Protein AF-A0A5J5E8H1-F1 (afdb_monomer_lite)

pLDDT: mean 80.25, std 18.88, range [42.16, 98.81]

Sequence (90 aa):
MGDRGFVIVLSRINGISGSVDLNAFGYKTYQAAIDVRNQTAISIPNGTYKIASAKKSSAVLDVSGGSTANAANVQLYAGNDTDAQKWVVK

InterPro domains:
  IPR000772 R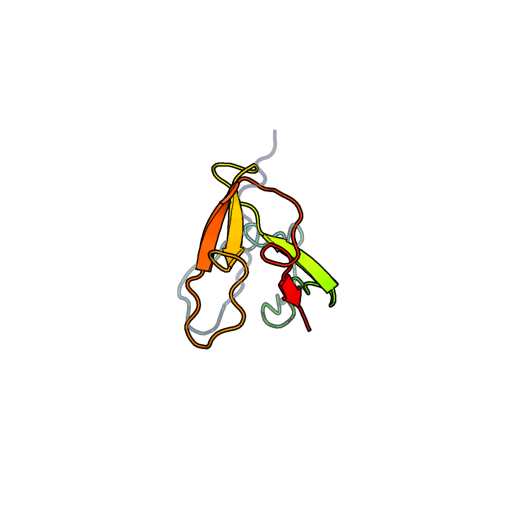icin B, lectin domain [PF14200] (44-89)
  IPR035992 Ricin B-like lectins [SSF50370] (44-89)

Foldseek 3Di:
DDDPPQDFDPDDDPPDPDTDRPVVVVDPDDDPDDDPVPPDDPDDDWDKDFAADPVGRQWTWFFVVLDPDPPGDIDTDGDPPDPRRIDTDD

Radi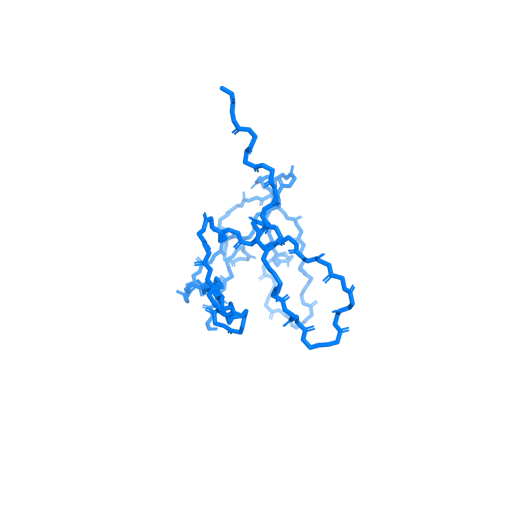us of gyration: 22.35 Å; chains: 1; bounding box: 38×28×62 Å

Organism: NCBI:txid983706

Secondary structure (DSSP, 8-state):
-----------PPTT--S----GGGT--S--S---GGGS------SEEE--B-SS-TTEEEEEGGG--STTPPEEEEE----GGG-EEE-

Structure (mmCIF, N/CA/C/O backbone):
data_AF-A0A5J5E8H1-F1
#
_entry.id   AF-A0A5J5E8H1-F1
#
loop_
_atom_site.group_PDB
_atom_site.id
_atom_site.type_symbol
_atom_site.label_atom_id
_atom_site.label_alt_id
_atom_site.label_comp_id
_atom_site.label_asym_id
_atom_site.label_entity_id
_atom_site.label_seq_id
_atom_site.pdbx_PDB_ins_code
_atom_site.Cartn_x
_atom_site.Cartn_y
_atom_site.Cartn_z
_atom_site.occupancy
_atom_site.B_iso_or_equiv
_atom_site.auth_seq_id
_atom_site.auth_comp_id
_atom_site.auth_asym_id
_atom_site.auth_atom_id
_atom_site.pdbx_PDB_model_num
ATOM 1 N N . MET A 1 1 ? -5.117 8.907 45.315 1.00 50.94 1 MET A N 1
ATOM 2 C CA . MET A 1 1 ? -4.825 7.530 44.873 1.00 50.94 1 MET A CA 1
ATOM 3 C C . MET A 1 1 ? -6.041 6.698 45.200 1.00 50.94 1 MET A C 1
ATOM 5 O O . MET A 1 1 ? -6.385 6.585 46.365 1.00 50.94 1 MET A O 1
ATOM 9 N N . GLY A 1 2 ? -6.757 6.250 44.181 1.00 45.53 2 GLY A N 1
ATOM 10 C CA . GLY A 1 2 ? -7.894 5.358 44.342 1.00 45.53 2 GLY A CA 1
ATOM 11 C C . GLY A 1 2 ? -7.836 4.423 43.161 1.00 45.53 2 GLY A C 1
ATOM 12 O O . GLY A 1 2 ? -8.123 4.846 42.040 1.00 45.53 2 GLY A O 1
ATOM 13 N N . ASP A 1 3 ? -7.332 3.221 43.406 1.00 52.72 3 ASP A N 1
ATOM 14 C CA . ASP A 1 3 ? -7.164 2.194 42.395 1.00 52.72 3 ASP A CA 1
ATOM 15 C C . ASP A 1 3 ? -8.482 2.009 41.655 1.00 52.72 3 ASP A C 1
ATOM 17 O O . ASP A 1 3 ? -9.477 1.543 42.209 1.00 52.72 3 ASP A O 1
ATOM 21 N N . ARG A 1 4 ? -8.487 2.340 40.363 1.00 54.97 4 ARG A N 1
ATOM 22 C CA . ARG A 1 4 ? -9.504 1.838 39.437 1.00 54.97 4 ARG A CA 1
ATOM 23 C C . ARG A 1 4 ? -9.112 0.422 39.043 1.00 54.97 4 ARG A C 1
ATOM 25 O O . ARG A 1 4 ? -8.895 0.119 37.873 1.00 54.97 4 ARG A O 1
ATOM 32 N N . GLY A 1 5 ? -8.950 -0.404 40.076 1.00 42.16 5 GLY A N 1
ATOM 33 C CA . GLY A 1 5 ? -8.802 -1.836 39.973 1.00 42.16 5 GLY A CA 1
ATOM 34 C C . GLY A 1 5 ? -10.041 -2.371 39.280 1.00 42.16 5 GLY A C 1
ATOM 35 O O . GLY A 1 5 ? -11.163 -2.087 39.694 1.00 42.16 5 GLY A O 1
ATOM 36 N N . PHE A 1 6 ? -9.792 -3.044 38.164 1.00 50.19 6 PHE A N 1
ATOM 37 C CA . PHE A 1 6 ? -10.665 -3.960 37.448 1.00 50.19 6 PHE A CA 1
ATOM 38 C C . PHE A 1 6 ? -12.034 -4.159 38.099 1.00 50.19 6 PHE A C 1
ATOM 40 O O . PHE A 1 6 ? -12.179 -4.920 39.059 1.00 50.19 6 PHE A O 1
ATOM 47 N N . VAL A 1 7 ? -13.062 -3.505 37.559 1.00 43.50 7 VAL A N 1
ATOM 48 C CA . VAL A 1 7 ? -14.406 -3.808 38.023 1.00 43.50 7 VAL A CA 1
ATOM 49 C C . VAL A 1 7 ? -14.911 -5.064 37.326 1.00 43.50 7 VAL A C 1
ATOM 51 O O . VAL A 1 7 ? -15.304 -5.041 36.162 1.00 43.50 7 VAL A O 1
ATOM 54 N N . ILE A 1 8 ? -14.930 -6.160 38.079 1.00 53.88 8 ILE A N 1
ATOM 55 C CA . ILE A 1 8 ? -15.610 -7.400 37.718 1.00 53.88 8 ILE A CA 1
ATOM 56 C C . ILE A 1 8 ? -17.090 -7.241 38.091 1.00 53.88 8 ILE A C 1
ATOM 58 O O . ILE A 1 8 ? -17.503 -7.598 39.192 1.00 53.88 8 ILE A O 1
ATOM 62 N N . VAL A 1 9 ? -17.912 -6.700 37.193 1.00 47.88 9 VAL A N 1
ATOM 63 C CA . VAL A 1 9 ? -19.370 -6.897 37.276 1.00 47.88 9 VAL A CA 1
ATOM 64 C C . VAL A 1 9 ? -19.698 -8.114 36.421 1.00 47.88 9 VAL A C 1
ATOM 66 O O . VAL A 1 9 ? -19.339 -8.123 35.249 1.00 47.88 9 VAL A O 1
ATOM 69 N N . LEU A 1 10 ? -20.328 -9.115 37.052 1.00 48.06 10 LEU A N 1
ATOM 70 C CA . LEU A 1 10 ? -20.864 -10.431 36.629 1.00 48.06 10 LEU A CA 1
ATOM 71 C C . LEU A 1 10 ? -21.354 -10.593 35.163 1.00 48.06 10 LEU A C 1
ATOM 73 O O . LEU A 1 10 ? -22.426 -11.139 34.904 1.00 48.06 10 LEU A O 1
ATOM 77 N N . SER A 1 11 ? -20.582 -10.150 34.182 1.00 53.56 11 SER A N 1
ATOM 78 C CA . SER A 1 11 ? -20.937 -10.163 32.767 1.00 53.56 11 SER A CA 1
ATOM 79 C C . SER A 1 11 ? -20.606 -11.546 32.218 1.00 53.56 11 SER A C 1
ATOM 81 O O . SER A 1 11 ? -19.462 -11.834 31.877 1.00 53.56 11 SER A O 1
ATOM 83 N N . ARG A 1 12 ? -21.593 -12.446 32.201 1.00 58.09 12 ARG A N 1
ATOM 84 C CA . ARG A 1 12 ? -21.438 -13.793 31.637 1.00 58.09 12 ARG A CA 1
ATOM 85 C C . ARG A 1 12 ? -21.383 -13.700 30.109 1.00 58.09 12 ARG A C 1
ATOM 87 O O . ARG A 1 12 ? -22.366 -13.303 29.491 1.00 58.09 12 ARG A O 1
ATOM 94 N N . ILE A 1 13 ? -20.273 -14.110 29.496 1.00 60.53 13 ILE A N 1
ATOM 95 C CA . ILE A 1 13 ? -20.229 -14.452 28.066 1.00 60.53 13 ILE A CA 1
ATOM 96 C C . ILE A 1 13 ? -20.549 -15.943 27.956 1.00 60.53 13 ILE A C 1
ATOM 98 O O . ILE A 1 13 ? -19.927 -16.764 28.630 1.00 60.53 13 ILE A O 1
ATOM 102 N N . ASN A 1 14 ? -21.531 -16.305 27.127 1.00 60.50 14 ASN A N 1
ATOM 103 C CA . ASN A 1 14 ? -21.914 -17.704 26.949 1.00 60.50 14 ASN A CA 1
ATOM 104 C C . ASN A 1 14 ? -20.706 -18.530 26.459 1.00 60.50 14 ASN A C 1
ATOM 106 O O . ASN A 1 14 ? -20.151 -18.229 25.405 1.00 60.50 14 ASN A O 1
ATOM 110 N N . GLY A 1 15 ? -20.298 -19.545 27.227 1.00 65.75 15 GLY A N 1
ATOM 111 C CA . GLY A 1 15 ? -19.158 -20.416 26.907 1.00 65.75 15 GLY A CA 1
ATOM 112 C C . GLY A 1 15 ? -17.807 -20.033 27.528 1.00 65.75 15 GLY A C 1
ATOM 113 O O . GLY A 1 15 ? -16.855 -20.790 27.362 1.00 65.75 15 GLY A O 1
ATOM 114 N N . ILE A 1 16 ? -17.700 -18.923 28.271 1.00 63.91 16 ILE A N 1
ATOM 115 C CA . ILE A 1 16 ? -16.471 -18.554 28.997 1.00 63.91 16 ILE A CA 1
ATOM 116 C C . ILE A 1 16 ? -16.721 -18.653 30.505 1.00 63.91 16 ILE A C 1
ATOM 118 O O . ILE A 1 16 ? -17.582 -17.966 31.055 1.00 63.91 16 ILE A O 1
ATOM 122 N N . SER A 1 17 ? -15.959 -19.510 31.185 1.00 62.38 17 SER A N 1
ATOM 123 C CA . SER A 1 17 ? -15.957 -19.612 32.645 1.00 62.38 17 SER A CA 1
ATOM 124 C C . SER 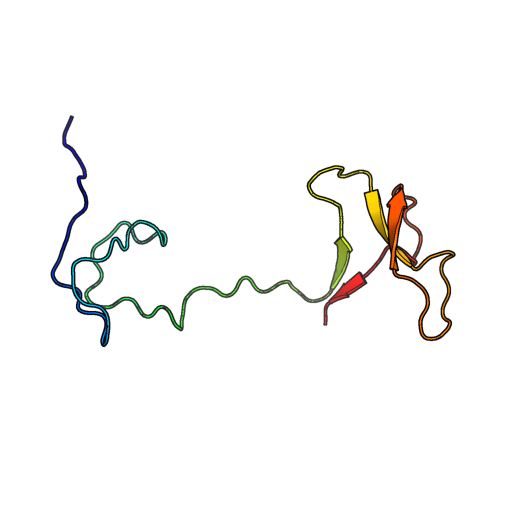A 1 17 ? -15.008 -18.579 33.260 1.00 62.38 17 SER A C 1
ATOM 126 O O . SER A 1 17 ? -13.825 -18.571 32.928 1.00 62.38 17 SER A O 1
ATOM 128 N N . GLY A 1 18 ? -15.500 -17.759 34.192 1.00 67.25 18 GLY A N 1
ATOM 129 C CA . GLY A 1 18 ? -14.691 -16.802 34.958 1.00 67.25 18 GLY A CA 1
ATOM 130 C C . GLY A 1 18 ? -14.961 -15.332 34.623 1.00 67.25 18 GLY A C 1
ATOM 131 O O . GLY A 1 18 ? -15.929 -14.997 33.943 1.00 67.25 18 GLY A O 1
ATOM 132 N N . SER A 1 19 ? -14.117 -14.452 35.160 1.00 66.50 19 SER A N 1
ATOM 133 C CA . SER A 1 19 ? -14.213 -12.995 35.010 1.00 66.50 19 SER A CA 1
ATOM 134 C C . SER A 1 19 ? -13.440 -12.520 33.779 1.00 66.50 19 SER A C 1
ATOM 136 O O . SER A 1 19 ? -12.299 -12.926 33.583 1.00 66.50 19 SER A O 1
ATOM 138 N N . VAL A 1 20 ? -14.028 -11.634 32.974 1.00 67.62 20 VAL A N 1
ATOM 139 C CA . VAL A 1 20 ? -13.390 -11.048 31.780 1.00 67.62 20 VAL A CA 1
ATOM 140 C C . VAL A 1 20 ? -13.113 -9.559 32.008 1.00 67.62 20 VAL A C 1
ATOM 142 O O . VAL A 1 20 ? -13.979 -8.855 32.526 1.00 67.62 20 VAL A O 1
ATOM 145 N N . ASP A 1 21 ? -11.930 -9.072 31.603 1.00 68.12 21 ASP A N 1
ATOM 146 C CA . ASP A 1 21 ? -11.630 -7.630 31.572 1.00 68.12 21 ASP A CA 1
ATOM 147 C C . ASP A 1 21 ? -12.193 -7.018 30.299 1.00 68.12 21 ASP A C 1
ATOM 149 O O . ASP A 1 21 ? -11.728 -7.313 29.198 1.00 68.12 21 ASP A O 1
ATOM 153 N N . LEU A 1 22 ? -13.177 -6.139 30.430 1.00 68.12 22 LEU A N 1
ATOM 154 C CA . LEU A 1 22 ? -13.765 -5.454 29.282 1.00 68.12 22 LEU A CA 1
ATOM 155 C C . LEU A 1 22 ? -13.092 -4.095 29.010 1.00 68.12 22 LEU A C 1
ATOM 157 O O . LEU A 1 22 ? -13.279 -3.525 27.932 1.00 68.12 22 LEU A O 1
ATOM 161 N N . ASN A 1 23 ? -12.231 -3.604 29.917 1.00 64.69 23 ASN A N 1
ATOM 162 C CA . ASN A 1 23 ? -11.500 -2.343 29.734 1.00 64.69 23 ASN A CA 1
ATOM 163 C C . ASN A 1 23 ? -10.443 -2.420 28.628 1.00 64.69 23 ASN A C 1
ATOM 165 O O . ASN A 1 23 ? -10.061 -1.375 28.085 1.00 64.69 23 ASN A O 1
ATOM 169 N N . ALA A 1 24 ? -9.974 -3.633 28.312 1.00 66.12 24 ALA A N 1
ATOM 170 C CA . ALA A 1 24 ? -9.033 -3.911 27.229 1.00 66.12 24 ALA A CA 1
ATOM 171 C C . ALA A 1 24 ? -9.608 -3.552 25.847 1.00 66.12 24 ALA A C 1
ATOM 173 O O . ALA A 1 24 ? -8.857 -3.227 24.934 1.00 66.12 24 ALA A O 1
ATOM 174 N N . PHE A 1 25 ? -10.939 -3.527 25.716 1.00 65.19 25 PHE A N 1
ATOM 175 C CA . PHE A 1 25 ? -11.641 -3.193 24.474 1.00 65.19 25 PHE A CA 1
ATOM 176 C C . PHE A 1 25 ? -12.120 -1.732 24.415 1.00 65.19 25 PHE A C 1
ATOM 178 O O . PHE A 1 25 ? -12.957 -1.388 23.588 1.00 65.19 25 PHE A O 1
ATOM 185 N N . GLY A 1 26 ? -11.616 -0.857 25.295 1.00 65.81 26 GLY A N 1
ATOM 186 C CA . GLY A 1 26 ? -11.927 0.579 25.267 1.00 65.81 26 GLY A CA 1
ATOM 187 C C . GLY A 1 26 ? -13.230 0.986 25.966 1.00 65.81 26 GLY A C 1
ATOM 188 O O . GLY A 1 26 ? -13.525 2.177 26.041 1.00 65.81 26 GLY A O 1
ATOM 189 N N . TYR A 1 27 ? -13.977 0.048 26.553 1.00 63.41 27 TYR A N 1
ATOM 190 C CA . TYR A 1 27 ? -15.157 0.366 27.361 1.00 63.41 27 TYR A CA 1
ATOM 191 C C . TYR A 1 27 ? -14.728 0.802 28.764 1.00 63.41 27 TYR A C 1
ATOM 193 O O . TYR A 1 27 ? -14.232 -0.002 29.546 1.00 63.41 27 TYR A O 1
ATOM 201 N N . LYS A 1 28 ? -14.872 2.097 29.070 1.00 68.38 28 LYS A N 1
ATOM 202 C CA . LYS A 1 28 ? -14.475 2.703 30.360 1.00 68.38 28 LYS A CA 1
ATOM 203 C C . LYS A 1 28 ? -15.652 2.965 31.308 1.00 68.38 28 LYS A C 1
ATOM 205 O O . LYS A 1 28 ? -15.461 3.515 32.390 1.00 68.38 28 LYS A O 1
ATOM 210 N N . THR A 1 29 ? -16.860 2.586 30.906 1.00 64.50 29 THR A N 1
ATOM 211 C CA . THR A 1 29 ? -18.097 2.710 31.681 1.00 64.50 29 THR A CA 1
ATOM 212 C C . THR A 1 29 ? -18.811 1.364 31.728 1.00 64.50 29 THR A C 1
ATOM 214 O O . THR A 1 29 ? -18.667 0.541 30.823 1.00 64.50 29 THR A O 1
ATOM 217 N N . TYR A 1 30 ? -19.582 1.130 32.791 1.00 62.84 30 TYR A N 1
ATOM 218 C CA . TYR A 1 30 ? -20.419 -0.061 32.889 1.00 62.84 30 TYR A CA 1
ATOM 219 C C . TYR A 1 30 ? -21.438 -0.086 31.755 1.00 62.84 30 TYR A C 1
ATOM 221 O O . TYR A 1 30 ? -22.201 0.864 31.590 1.00 62.84 30 TYR A O 1
ATOM 229 N N . GLN A 1 31 ? -21.481 -1.190 31.015 1.00 60.31 31 GLN A N 1
ATOM 230 C CA . GLN A 1 31 ? -22.532 -1.461 30.042 1.00 60.31 31 GLN A CA 1
ATOM 231 C C . GLN A 1 31 ? -23.201 -2.784 30.408 1.00 60.31 31 GLN A C 1
ATOM 233 O O . GLN A 1 31 ? -22.521 -3.787 30.606 1.00 60.31 31 GLN A O 1
ATOM 238 N N . ALA A 1 32 ? -24.532 -2.780 30.518 1.00 58.72 32 ALA A N 1
ATOM 239 C CA . ALA A 1 32 ? -25.317 -3.966 30.876 1.00 58.72 32 ALA A CA 1
ATOM 240 C C . ALA A 1 32 ? -25.220 -5.087 29.821 1.00 58.72 32 ALA A C 1
ATOM 242 O O . ALA A 1 32 ? -25.446 -6.253 30.132 1.00 58.72 32 ALA A O 1
ATOM 243 N N . ALA A 1 33 ? -24.850 -4.737 28.588 1.00 62.09 33 ALA A N 1
ATOM 244 C CA . ALA A 1 33 ? -24.462 -5.664 27.538 1.00 62.09 33 ALA A CA 1
ATOM 245 C C . ALA A 1 33 ? -23.430 -4.986 26.627 1.00 62.09 33 ALA A C 1
ATOM 247 O O . ALA A 1 33 ? -23.561 -3.804 26.308 1.00 62.09 33 ALA A O 1
ATOM 248 N N . ILE A 1 34 ? -22.413 -5.735 26.200 1.00 64.25 34 ILE A N 1
ATOM 249 C CA . ILE A 1 34 ? -21.491 -5.318 25.139 1.00 64.25 34 ILE A CA 1
ATOM 250 C C . ILE A 1 34 ? -21.783 -6.186 23.924 1.00 64.25 34 ILE A C 1
ATOM 252 O O . ILE A 1 34 ? -21.585 -7.401 23.967 1.00 64.25 34 ILE A O 1
ATOM 256 N N . ASP A 1 35 ? -22.240 -5.568 22.838 1.00 70.00 35 ASP A N 1
ATOM 257 C CA . ASP A 1 35 ? -22.365 -6.254 21.558 1.00 70.00 35 ASP A CA 1
ATOM 258 C C . ASP A 1 35 ? -21.056 -6.142 20.773 1.00 70.00 35 ASP A C 1
ATOM 260 O O . ASP A 1 35 ? -20.808 -5.174 20.054 1.00 70.00 35 ASP A O 1
ATOM 264 N N . VAL A 1 36 ? -20.198 -7.151 20.925 1.00 65.75 36 VAL A N 1
ATOM 265 C CA . VAL A 1 36 ? -18.908 -7.220 20.221 1.00 65.75 36 VAL A CA 1
ATOM 266 C C . VAL A 1 36 ? -19.102 -7.342 18.699 1.00 65.75 36 VAL A C 1
ATOM 268 O O . VAL A 1 36 ? -18.209 -6.978 17.940 1.00 65.75 36 VAL A O 1
ATOM 271 N N . ARG A 1 37 ? -20.279 -7.785 18.226 1.00 66.00 37 ARG A N 1
ATOM 272 C CA . ARG A 1 37 ? -20.581 -7.907 16.785 1.00 66.00 37 ARG A CA 1
ATOM 273 C C . ARG A 1 37 ? -20.767 -6.553 16.103 1.00 66.00 37 ARG 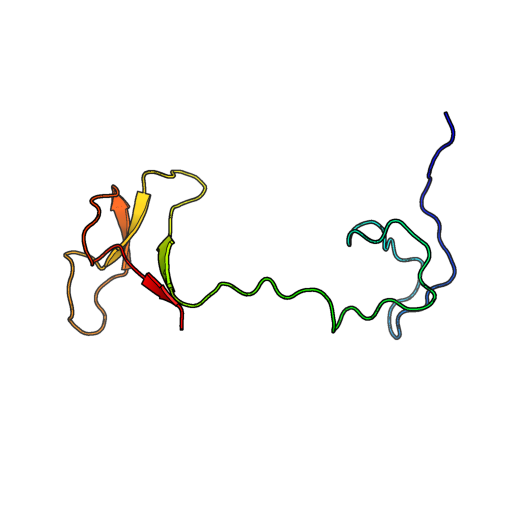A C 1
ATOM 275 O O . ARG A 1 37 ? -20.640 -6.471 14.889 1.00 66.00 37 ARG A O 1
ATOM 282 N N . ASN A 1 38 ? -21.046 -5.516 16.889 1.00 65.94 38 ASN A N 1
ATOM 283 C CA . ASN A 1 38 ? -21.234 -4.142 16.439 1.00 65.94 38 ASN A CA 1
ATOM 284 C C . ASN A 1 38 ? -20.039 -3.243 16.799 1.00 65.94 38 ASN A C 1
ATOM 286 O O . ASN A 1 38 ? -20.157 -2.017 16.785 1.00 65.94 38 ASN A O 1
ATOM 290 N N . GLN A 1 39 ? -18.881 -3.828 17.132 1.00 68.25 39 GLN A N 1
ATOM 291 C CA . GLN A 1 39 ? -17.649 -3.050 17.206 1.00 68.25 39 GLN A CA 1
ATOM 292 C C . GLN A 1 39 ? -17.317 -2.470 15.839 1.00 68.25 39 GLN A C 1
ATOM 294 O O . GLN A 1 39 ? -17.522 -3.114 14.811 1.00 68.25 39 GLN A O 1
ATOM 299 N N . THR A 1 40 ? -16.801 -1.244 15.841 1.00 64.31 40 THR A N 1
ATOM 300 C CA . THR A 1 40 ? -16.431 -0.536 14.623 1.00 64.31 40 THR A CA 1
ATOM 301 C C . THR A 1 40 ? -15.390 -1.355 13.870 1.00 64.31 40 THR A C 1
ATOM 303 O O . THR A 1 40 ? -14.208 -1.348 14.212 1.00 64.31 40 THR A O 1
ATOM 306 N N . ALA A 1 41 ? -15.822 -2.060 12.826 1.00 68.69 41 ALA A N 1
ATOM 307 C CA . ALA A 1 41 ? -14.907 -2.498 11.794 1.00 68.69 41 ALA A CA 1
ATOM 308 C C . ALA A 1 41 ? -14.249 -1.227 11.251 1.00 68.69 41 ALA A C 1
ATOM 310 O O . ALA A 1 41 ? -14.940 -0.292 10.840 1.00 68.69 41 ALA A O 1
ATOM 311 N N . ILE A 1 42 ? -12.920 -1.150 11.303 1.00 76.62 42 ILE A N 1
ATOM 312 C CA . ILE A 1 42 ? -12.212 -0.065 10.629 1.00 76.62 42 ILE A CA 1
ATOM 313 C C . ILE A 1 42 ? -12.491 -0.248 9.137 1.00 76.62 42 ILE A C 1
ATOM 315 O O . ILE A 1 42 ? -11.957 -1.156 8.505 1.00 76.62 42 ILE A O 1
ATOM 319 N N . SER A 1 43 ? -13.368 0.592 8.590 1.00 83.38 43 SER A N 1
ATOM 320 C CA . SER A 1 43 ? -13.609 0.650 7.155 1.00 83.38 43 SER A CA 1
ATOM 321 C C . SER A 1 43 ? -12.453 1.409 6.527 1.00 83.38 43 SER A C 1
ATOM 323 O O . SER A 1 43 ? -12.244 2.580 6.839 1.00 83.38 43 SER A O 1
ATOM 325 N N . ILE A 1 44 ? -11.705 0.755 5.643 1.00 88.38 44 ILE A N 1
ATOM 326 C CA . ILE A 1 44 ? -10.749 1.440 4.774 1.00 88.38 44 ILE A CA 1
ATOM 327 C C . ILE A 1 44 ? -11.570 1.995 3.606 1.00 88.38 44 ILE A C 1
ATOM 329 O O . ILE A 1 44 ? -12.184 1.197 2.899 1.00 88.38 44 ILE A O 1
ATOM 333 N N . PRO A 1 45 ? -11.669 3.326 3.428 1.00 91.75 45 PRO A N 1
ATOM 334 C CA . PRO A 1 45 ? -12.423 3.888 2.316 1.00 91.75 45 PRO A CA 1
ATOM 335 C C . PRO A 1 45 ? -11.896 3.399 0.967 1.00 91.75 45 PRO A C 1
ATOM 337 O O . PRO A 1 45 ? -10.715 3.091 0.816 1.00 91.75 45 PRO A O 1
ATOM 340 N N . ASN A 1 46 ? -12.763 3.390 -0.040 1.00 95.56 46 ASN A N 1
ATOM 341 C CA . ASN A 1 46 ? -12.323 3.118 -1.401 1.00 95.56 46 ASN A CA 1
ATOM 342 C C . ASN A 1 46 ? -11.370 4.216 -1.862 1.00 95.56 46 ASN A C 1
ATOM 344 O O . ASN A 1 46 ? -11.627 5.408 -1.673 1.00 95.56 46 ASN A O 1
ATOM 348 N N . GLY A 1 47 ? -10.262 3.812 -2.470 1.00 97.06 47 GLY A N 1
ATOM 349 C CA . GLY A 1 47 ? -9.211 4.748 -2.823 1.00 97.06 47 GLY A CA 1
ATOM 350 C C . GLY A 1 47 ? -7.928 4.070 -3.256 1.00 97.06 47 GLY A C 1
ATOM 351 O O . GLY A 1 47 ? -7.814 2.844 -3.290 1.00 97.06 47 GLY A O 1
ATOM 352 N N . THR A 1 48 ? -6.957 4.908 -3.593 1.00 97.75 48 THR A N 1
ATOM 353 C CA . THR A 1 48 ? -5.616 4.483 -3.978 1.00 97.75 48 THR A CA 1
ATOM 354 C C . THR A 1 48 ? -4.667 4.696 -2.812 1.00 97.75 48 THR A C 1
ATOM 356 O O . THR A 1 48 ? -4.576 5.794 -2.264 1.00 97.75 48 THR A O 1
ATOM 359 N N . TYR A 1 49 ? -3.931 3.650 -2.463 1.00 97.56 49 TYR A N 1
ATOM 360 C CA . TYR A 1 49 ? -3.051 3.609 -1.308 1.00 97.56 49 TYR A CA 1
ATOM 361 C C . TYR A 1 49 ? -1.633 3.212 -1.703 1.00 97.56 49 TYR A C 1
ATOM 363 O O . TYR A 1 49 ? -1.414 2.446 -2.642 1.00 97.56 49 TYR A O 1
ATOM 371 N N . LYS A 1 50 ? -0.668 3.696 -0.919 1.00 97.56 50 LYS A N 1
ATOM 372 C CA . LYS A 1 50 ? 0.700 3.176 -0.881 1.00 97.56 50 LYS A CA 1
ATOM 373 C C . LYS A 1 50 ? 0.864 2.390 0.415 1.00 97.56 50 LYS A C 1
ATOM 375 O O . LYS A 1 50 ? 0.635 2.932 1.495 1.00 97.56 50 LYS A O 1
ATOM 380 N N . ILE A 1 51 ? 1.239 1.119 0.310 1.00 97.75 51 ILE A N 1
ATOM 381 C CA . ILE A 1 51 ? 1.384 0.226 1.465 1.00 97.75 51 ILE A CA 1
ATOM 382 C C . ILE A 1 51 ? 2.865 0.183 1.837 1.00 97.75 51 ILE A C 1
ATOM 384 O O . ILE A 1 51 ? 3.669 -0.414 1.124 1.00 97.75 51 ILE A O 1
ATOM 388 N N . ALA A 1 52 ? 3.234 0.854 2.927 1.00 98.19 52 ALA A N 1
ATOM 389 C CA . ALA A 1 52 ? 4.617 0.947 3.389 1.00 98.19 52 ALA A CA 1
ATOM 390 C C . ALA A 1 52 ? 4.931 -0.092 4.471 1.00 98.19 52 ALA A C 1
ATOM 392 O O . ALA A 1 52 ? 4.089 -0.420 5.309 1.00 98.19 52 ALA A O 1
ATOM 393 N N . SER A 1 53 ? 6.171 -0.578 4.492 1.00 98.06 53 SER A N 1
ATOM 394 C CA . SER A 1 53 ? 6.651 -1.429 5.578 1.00 98.06 53 SER A CA 1
ATOM 395 C C . SER A 1 53 ? 6.712 -0.642 6.885 1.00 98.06 53 SER A C 1
ATOM 397 O O . SER A 1 53 ? 7.372 0.394 6.970 1.00 98.06 53 SER A O 1
ATOM 399 N N . ALA A 1 54 ? 6.110 -1.188 7.942 1.00 97.56 54 ALA A N 1
ATOM 400 C CA . ALA A 1 54 ? 6.200 -0.609 9.281 1.00 97.56 54 ALA A CA 1
ATOM 401 C C . ALA A 1 54 ? 7.649 -0.556 9.807 1.00 97.56 54 ALA A C 1
ATOM 403 O O . ALA A 1 54 ? 7.997 0.333 10.576 1.00 97.56 54 ALA A O 1
ATOM 404 N N . LYS A 1 55 ? 8.516 -1.486 9.371 1.00 97.75 55 LYS A N 1
ATOM 405 C CA . LYS A 1 55 ? 9.932 -1.544 9.779 1.00 97.75 55 LYS A CA 1
ATOM 406 C C . LYS A 1 55 ? 10.818 -0.570 8.995 1.00 97.75 55 LYS A C 1
ATOM 408 O O . LYS A 1 55 ? 11.870 -0.170 9.486 1.00 97.75 55 LYS A O 1
ATOM 413 N N . LYS A 1 56 ? 10.430 -0.220 7.767 1.00 97.06 56 LYS A N 1
ATOM 414 C CA . LYS A 1 56 ? 11.169 0.694 6.886 1.00 97.06 56 LYS A CA 1
ATOM 415 C C . LYS A 1 56 ? 10.177 1.418 5.983 1.00 97.06 56 LYS A C 1
ATOM 417 O O . LYS A 1 56 ? 9.854 0.926 4.908 1.00 97.06 56 LYS A O 1
ATOM 422 N N . SER A 1 57 ? 9.737 2.602 6.397 1.00 96.69 57 SER A N 1
ATOM 423 C CA . SER A 1 57 ? 8.707 3.381 5.693 1.00 96.69 57 SER A CA 1
ATOM 424 C C . SER A 1 57 ? 9.085 3.786 4.262 1.00 96.69 57 SER A C 1
ATOM 426 O O . SER A 1 57 ? 8.206 4.074 3.457 1.00 96.69 57 SER A O 1
ATOM 428 N N . SER A 1 58 ? 10.378 3.773 3.919 1.00 97.50 58 SER A N 1
ATOM 429 C CA . SER A 1 58 ? 10.863 4.002 2.553 1.00 97.50 58 SER A CA 1
ATOM 430 C C . SER A 1 58 ? 10.754 2.785 1.629 1.00 97.50 58 SER A C 1
ATOM 432 O O . SER A 1 58 ? 10.997 2.926 0.433 1.00 97.50 58 SER A O 1
ATOM 434 N N . ALA A 1 59 ? 10.408 1.605 2.154 1.00 98.44 59 ALA A N 1
ATOM 435 C CA . ALA A 1 59 ? 10.121 0.412 1.366 1.00 98.44 59 ALA A CA 1
ATOM 436 C C . ALA A 1 59 ? 8.606 0.177 1.287 1.00 98.44 59 ALA A C 1
ATOM 438 O O . ALA A 1 59 ? 7.929 0.127 2.318 1.00 98.44 59 ALA A O 1
ATOM 439 N N . VAL A 1 60 ? 8.084 0.017 0.075 1.00 98.81 60 VAL A N 1
ATOM 440 C CA . VAL A 1 60 ? 6.648 -0.079 -0.215 1.00 98.81 60 VAL A CA 1
ATOM 441 C C . VAL A 1 60 ? 6.336 -1.319 -1.049 1.00 98.81 60 VAL A C 1
ATOM 443 O O . VAL A 1 60 ? 7.223 -1.862 -1.709 1.00 98.81 60 VAL A O 1
ATOM 446 N N . LEU A 1 61 ? 5.088 -1.785 -0.975 1.00 98.62 61 LEU A N 1
ATOM 447 C CA . LEU A 1 61 ? 4.580 -2.897 -1.777 1.00 98.62 61 LEU A CA 1
ATOM 448 C C . LEU A 1 61 ? 4.570 -2.507 -3.262 1.00 98.62 61 LEU A C 1
ATOM 450 O O . LEU A 1 61 ? 3.936 -1.518 -3.635 1.00 98.62 61 LEU A O 1
ATOM 454 N N . ASP A 1 62 ? 5.263 -3.288 -4.082 1.00 98.75 62 ASP A N 1
ATOM 455 C CA . ASP A 1 62 ? 5.632 -2.958 -5.459 1.00 98.75 62 ASP A CA 1
ATOM 456 C C . ASP A 1 62 ? 5.448 -4.180 -6.371 1.00 98.75 62 ASP A C 1
ATOM 458 O O . ASP A 1 62 ? 5.781 -5.304 -5.985 1.00 98.75 62 ASP A O 1
ATOM 462 N N . VAL A 1 63 ? 4.913 -3.979 -7.576 1.00 98.69 63 VAL A N 1
ATOM 463 C CA . VAL A 1 63 ? 4.904 -5.009 -8.626 1.00 98.69 63 VAL A CA 1
ATOM 464 C C . VAL A 1 63 ? 6.241 -4.984 -9.359 1.00 98.69 63 VAL A C 1
ATOM 466 O O . VAL A 1 63 ? 6.585 -3.988 -9.995 1.00 98.69 63 VAL A O 1
ATOM 469 N N . SER A 1 64 ? 6.975 -6.097 -9.326 1.00 98.50 64 SER A N 1
ATOM 470 C CA . SER A 1 64 ? 8.327 -6.173 -9.881 1.00 98.50 64 SER A CA 1
ATOM 471 C C . SER A 1 64 ? 8.378 -5.766 -11.354 1.00 98.50 64 SER A C 1
ATOM 473 O O . SER A 1 64 ? 7.667 -6.312 -12.203 1.00 98.50 64 SER A O 1
ATOM 475 N N . GLY A 1 65 ? 9.206 -4.757 -11.641 1.00 97.94 65 GLY A N 1
ATOM 476 C CA . GLY A 1 65 ? 9.368 -4.173 -12.973 1.00 97.94 65 GLY A CA 1
ATOM 477 C C . GLY A 1 65 ? 8.121 -3.473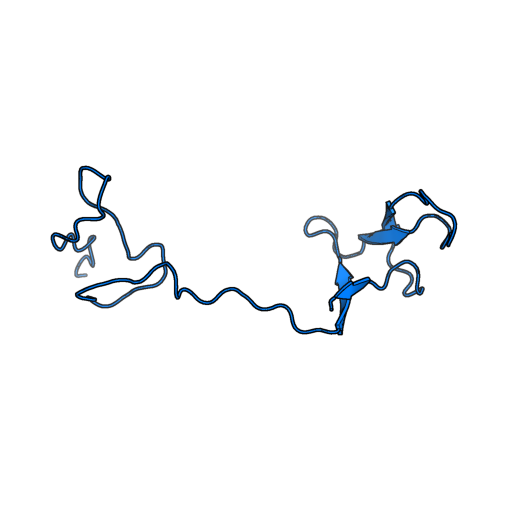 -13.527 1.00 97.94 65 GLY A C 1
ATOM 478 O O . GLY A 1 65 ? 8.095 -3.177 -14.717 1.00 97.94 65 GLY A O 1
ATOM 479 N N . GLY A 1 66 ? 7.082 -3.244 -12.715 1.00 98.12 66 GLY A N 1
ATOM 480 C CA . GLY A 1 66 ? 5.789 -2.733 -13.181 1.00 98.12 66 GLY A CA 1
ATOM 481 C C . GLY A 1 66 ? 5.066 -3.680 -14.144 1.00 98.12 66 GLY A C 1
ATOM 482 O O . GLY A 1 66 ? 4.277 -3.227 -14.971 1.00 98.12 66 GLY A O 1
ATOM 483 N N . SER A 1 67 ? 5.360 -4.983 -14.082 1.00 98.31 67 SER A N 1
ATOM 484 C CA . SER A 1 67 ? 4.814 -5.968 -15.016 1.00 98.31 67 SER A CA 1
ATOM 485 C C . SER A 1 67 ? 3.297 -6.119 -14.881 1.00 98.31 67 SER A C 1
ATOM 487 O O . SER A 1 67 ? 2.772 -6.322 -13.790 1.00 98.31 67 SER A O 1
ATOM 489 N N . THR A 1 68 ? 2.595 -6.100 -16.013 1.00 96.94 68 THR A N 1
ATOM 490 C CA . THR A 1 68 ? 1.156 -6.395 -16.103 1.00 96.94 68 THR A CA 1
ATOM 491 C C . THR A 1 68 ? 0.871 -7.861 -16.439 1.00 96.94 68 THR A C 1
ATOM 493 O O . THR A 1 68 ? -0.285 -8.245 -16.614 1.00 96.94 68 THR A O 1
ATOM 496 N N . ALA A 1 69 ? 1.912 -8.692 -16.552 1.00 98.19 69 ALA A N 1
ATOM 497 C CA . ALA A 1 69 ? 1.759 -10.110 -16.835 1.00 98.19 69 ALA A CA 1
ATOM 498 C C . ALA A 1 69 ? 1.142 -10.859 -15.645 1.00 98.19 69 ALA A C 1
ATOM 500 O O . ALA A 1 69 ? 1.380 -10.536 -14.478 1.00 98.19 69 ALA A O 1
ATOM 501 N N . ASN A 1 70 ? 0.395 -11.922 -15.942 1.00 97.81 70 ASN A N 1
ATOM 502 C CA . ASN A 1 70 ? -0.100 -12.830 -14.912 1.00 97.81 70 ASN A CA 1
ATOM 503 C C . ASN A 1 70 ? 1.067 -13.410 -14.101 1.00 97.81 70 ASN A C 1
ATOM 505 O O . ASN A 1 70 ? 2.111 -13.743 -14.658 1.00 97.81 70 ASN A O 1
ATOM 509 N N . ALA A 1 71 ? 0.860 -13.546 -12.789 1.00 97.12 71 ALA A N 1
ATOM 510 C CA . ALA A 1 71 ? 1.876 -13.988 -11.832 1.00 97.12 71 ALA A CA 1
ATOM 511 C C . ALA A 1 71 ? 3.121 -13.078 -11.737 1.00 97.12 71 ALA A C 1
ATOM 513 O O . ALA A 1 71 ? 4.168 -13.524 -11.263 1.00 97.12 71 ALA A O 1
ATOM 514 N N . ALA A 1 72 ? 3.018 -11.801 -12.132 1.00 98.06 72 ALA A N 1
ATOM 515 C CA . ALA A 1 72 ? 4.028 -10.802 -11.799 1.00 98.06 72 ALA A CA 1
ATOM 516 C C . ALA A 1 72 ? 4.303 -10.803 -10.286 1.00 98.06 72 ALA A C 1
ATOM 518 O O . ALA A 1 72 ? 3.384 -10.763 -9.466 1.00 98.06 72 ALA A O 1
ATOM 519 N N . ASN A 1 73 ? 5.583 -10.874 -9.919 1.00 98.56 73 ASN A N 1
ATOM 520 C CA . ASN A 1 73 ? 5.976 -10.951 -8.521 1.00 98.56 73 ASN A CA 1
ATOM 521 C C . ASN A 1 73 ? 5.672 -9.637 -7.788 1.00 98.56 73 ASN A C 1
ATOM 523 O O . ASN A 1 73 ? 5.962 -8.557 -8.303 1.00 98.56 73 ASN A O 1
ATOM 527 N N . VAL A 1 74 ? 5.174 -9.742 -6.558 1.00 98.25 74 VAL A N 1
ATOM 528 C CA . VAL A 1 74 ? 5.002 -8.607 -5.645 1.00 98.25 74 VAL A CA 1
ATOM 529 C C . VAL A 1 74 ? 6.148 -8.608 -4.639 1.00 98.25 74 VAL A C 1
ATOM 531 O O . VAL A 1 74 ? 6.498 -9.645 -4.077 1.00 98.25 74 VAL A O 1
ATOM 534 N N . GLN A 1 75 ? 6.752 -7.448 -4.416 1.00 98.62 75 GLN A N 1
ATOM 535 C CA . GLN A 1 75 ? 7.965 -7.293 -3.619 1.00 98.62 75 GLN A CA 1
ATOM 536 C C . GLN A 1 75 ? 7.901 -6.063 -2.708 1.00 98.62 75 GLN A C 1
ATOM 538 O O . GLN A 1 75 ? 7.008 -5.224 -2.819 1.00 98.62 75 GLN A O 1
ATOM 543 N N . LEU A 1 76 ? 8.880 -5.947 -1.808 1.00 98.44 76 LEU A N 1
ATOM 544 C CA . LEU A 1 76 ? 9.192 -4.684 -1.146 1.00 98.44 76 LEU A CA 1
ATOM 545 C C . LEU A 1 76 ? 10.286 -3.975 -1.936 1.00 98.44 76 LEU A C 1
ATOM 547 O O . LEU A 1 76 ? 11.380 -4.516 -2.099 1.00 98.44 76 LEU A O 1
ATOM 551 N N . TYR A 1 77 ? 10.008 -2.752 -2.371 1.00 98.56 77 TYR A N 1
ATOM 552 C CA . TYR A 1 77 ? 10.953 -1.946 -3.135 1.00 98.56 77 TYR A CA 1
ATOM 553 C C . TYR A 1 77 ? 11.042 -0.522 -2.590 1.00 98.56 77 TYR A C 1
ATOM 555 O O . TYR A 1 77 ? 10.174 -0.077 -1.840 1.00 98.56 77 TYR A O 1
ATOM 563 N N . ALA A 1 78 ? 12.116 0.193 -2.926 1.00 98.50 78 ALA A N 1
ATOM 564 C CA . ALA A 1 78 ? 12.240 1.599 -2.562 1.00 98.50 78 ALA A CA 1
ATOM 565 C C . ALA A 1 78 ? 11.092 2.411 -3.185 1.00 98.50 78 ALA A C 1
ATOM 567 O O . ALA A 1 78 ? 10.778 2.248 -4.365 1.00 98.50 78 ALA A O 1
ATOM 568 N N . GLY A 1 79 ? 10.475 3.291 -2.396 1.00 98.19 79 GLY A N 1
ATOM 569 C CA . GLY A 1 79 ? 9.434 4.187 -2.892 1.00 98.19 79 GLY A CA 1
ATOM 570 C C . GLY A 1 79 ? 9.949 5.047 -4.049 1.00 98.19 79 GLY A C 1
ATOM 571 O O . GLY A 1 79 ? 10.936 5.761 -3.886 1.00 98.19 79 GLY A O 1
ATOM 572 N N . ASN A 1 80 ? 9.287 4.961 -5.201 1.00 97.81 80 ASN A N 1
ATOM 573 C CA . ASN A 1 80 ? 9.601 5.711 -6.421 1.00 97.81 80 ASN A CA 1
ATOM 574 C C . ASN A 1 80 ? 8.352 6.316 -7.096 1.00 97.81 80 ASN A C 1
ATOM 576 O O . ASN A 1 80 ? 8.454 6.856 -8.193 1.00 97.81 80 ASN A O 1
ATOM 580 N N . ASP A 1 81 ? 7.187 6.216 -6.441 1.00 96.12 81 ASP A N 1
ATOM 581 C CA . ASP A 1 81 ? 5.907 6.842 -6.812 1.00 96.12 81 ASP A CA 1
ATOM 582 C C . ASP A 1 81 ? 5.357 6.464 -8.205 1.00 96.12 81 ASP A C 1
ATOM 584 O O . ASP A 1 81 ? 4.457 7.120 -8.744 1.00 96.12 81 ASP A O 1
ATOM 588 N N . THR A 1 82 ? 5.832 5.347 -8.759 1.00 98.31 82 THR A N 1
ATOM 589 C CA . THR A 1 82 ? 5.282 4.733 -9.975 1.00 98.31 82 THR A CA 1
ATOM 590 C C . THR A 1 82 ? 3.934 4.052 -9.715 1.00 98.31 82 THR A C 1
ATOM 592 O O . THR A 1 82 ? 3.547 3.785 -8.574 1.00 98.31 82 THR A O 1
ATOM 595 N N . ASP A 1 83 ? 3.201 3.731 -10.783 1.00 98.38 83 ASP A N 1
ATOM 596 C CA . ASP A 1 83 ? 1.916 3.027 -10.672 1.00 98.38 83 ASP A CA 1
ATOM 597 C C . ASP A 1 83 ? 2.060 1.597 -10.133 1.00 98.38 83 ASP A C 1
ATOM 599 O O . ASP A 1 83 ? 1.129 1.080 -9.522 1.00 98.38 83 ASP A O 1
ATOM 603 N N . ALA A 1 84 ? 3.253 1.001 -10.239 1.00 98.56 84 ALA A N 1
ATOM 604 C CA . ALA A 1 84 ? 3.577 -0.291 -9.633 1.00 98.56 84 ALA A CA 1
ATOM 605 C C . ALA A 1 84 ? 3.467 -0.293 -8.095 1.00 98.56 84 ALA A C 1
ATOM 607 O O . ALA A 1 84 ? 3.445 -1.362 -7.488 1.00 98.56 84 ALA A O 1
ATOM 608 N N . GLN A 1 85 ? 3.398 0.890 -7.469 1.00 98.75 85 GLN A N 1
ATOM 609 C CA . GLN A 1 85 ? 3.359 1.088 -6.015 1.00 98.75 85 GLN A CA 1
ATOM 610 C C . GLN A 1 85 ? 2.001 1.603 -5.507 1.00 98.75 85 GLN A C 1
ATOM 612 O O . GLN A 1 85 ? 1.869 1.959 -4.329 1.00 98.75 85 GLN A O 1
ATOM 617 N N . LYS A 1 86 ? 0.993 1.671 -6.387 1.00 98.44 86 LYS A N 1
ATOM 618 C CA . LYS A 1 86 ? -0.343 2.208 -6.102 1.00 98.44 86 LYS A CA 1
ATOM 619 C C . LYS A 1 86 ? -1.377 1.087 -6.112 1.00 98.44 86 LYS A C 1
ATOM 621 O O . LYS A 1 86 ? -1.605 0.442 -7.129 1.00 98.44 86 LYS A O 1
ATOM 626 N N . TRP A 1 87 ? -2.044 0.899 -4.979 1.00 97.88 87 TRP A N 1
ATOM 627 C CA . TRP A 1 87 ? -2.995 -0.188 -4.762 1.00 97.88 87 TRP A CA 1
ATOM 628 C C . TRP A 1 87 ? -4.393 0.365 -4.569 1.00 97.88 87 TRP A C 1
ATOM 630 O O . TRP A 1 87 ? -4.611 1.247 -3.741 1.00 97.88 87 TRP A O 1
ATOM 640 N N . VAL A 1 88 ? -5.340 -0.154 -5.339 1.00 97.00 88 VAL A N 1
ATOM 641 C CA . VAL A 1 88 ? -6.725 0.301 -5.296 1.00 97.00 88 VAL A CA 1
ATOM 642 C C . VAL A 1 88 ? -7.534 -0.616 -4.382 1.00 97.00 88 VAL A C 1
ATOM 644 O O . VAL A 1 88 ? -7.615 -1.818 -4.624 1.00 97.00 88 VAL A O 1
ATOM 647 N N . VAL A 1 89 ? -8.145 -0.032 -3.353 1.00 95.81 89 VAL A N 1
ATOM 648 C CA . VAL A 1 89 ? -9.150 -0.672 -2.493 1.00 95.81 89 VAL A CA 1
ATOM 649 C C . VAL A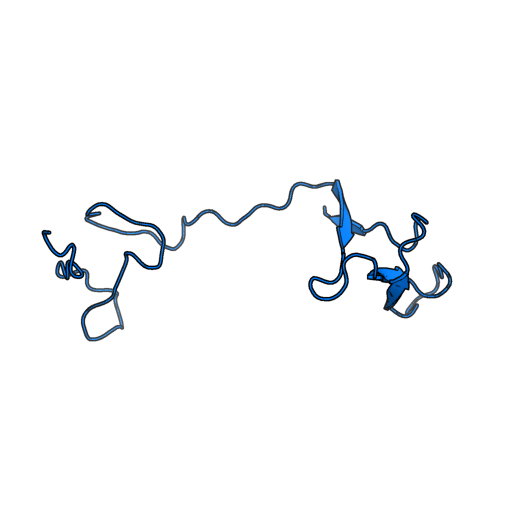 1 89 ? -10.533 -0.282 -3.021 1.00 95.81 89 VAL A C 1
ATOM 651 O O . VAL A 1 89 ? -10.769 0.897 -3.306 1.00 95.81 89 VAL A O 1
ATOM 654 N N . LYS A 1 90 ? -11.415 -1.268 -3.211 1.00 88.25 90 LYS A N 1
ATOM 655 C CA . LYS A 1 90 ? -12.784 -1.110 -3.726 1.00 88.25 90 LYS A CA 1
ATOM 656 C C . LYS A 1 90 ? -13.781 -1.907 -2.905 1.00 88.25 90 LYS A C 1
ATOM 658 O O . LYS A 1 90 ? -13.365 -2.965 -2.385 1.00 88.25 90 LYS A O 1
#